Protein AF-A0A6M4X999-F1 (afdb_monomer_lite)

Organism: NCBI:txid249586

Radius of gyration: 22.52 Å; chains: 1; bounding box: 46×57×51 Å

Structure (mmCIF, N/CA/C/O backbone):
data_AF-A0A6M4X999-F1
#
_entry.id   AF-A0A6M4X999-F1
#
loop_
_atom_site.group_PDB
_atom_site.id
_atom_site.type_symbol
_atom_site.label_atom_id
_atom_site.label_alt_id
_atom_site.label_comp_id
_atom_site.label_asym_id
_atom_site.label_entity_id
_atom_site.label_seq_id
_atom_site.pdbx_PDB_ins_code
_atom_site.Cartn_x
_atom_site.Cartn_y
_atom_site.Cartn_z
_atom_site.occupancy
_atom_site.B_iso_or_equiv
_atom_site.auth_seq_id
_atom_site.auth_comp_id
_atom_site.auth_asym_id
_atom_site.auth_atom_id
_atom_site.pdbx_PDB_model_num
ATOM 1 N N . MET A 1 1 ? -25.466 -45.639 17.344 1.00 42.94 1 MET A N 1
ATOM 2 C CA . MET A 1 1 ? -24.982 -44.244 17.429 1.00 42.94 1 MET A CA 1
ATOM 3 C C . MET A 1 1 ? -23.717 -44.250 18.285 1.00 42.94 1 MET A C 1
ATOM 5 O O . MET A 1 1 ? -23.859 -44.331 19.497 1.00 42.94 1 MET A O 1
ATOM 9 N N . PRO A 1 2 ? -22.496 -44.319 17.720 1.00 39.62 2 PRO A N 1
ATOM 10 C CA . PRO A 1 2 ? -21.291 -44.327 18.543 1.00 39.62 2 PRO A CA 1
ATOM 11 C C . PRO A 1 2 ? -20.916 -42.900 18.961 1.00 39.62 2 PRO A C 1
ATOM 13 O O . PRO A 1 2 ? -21.046 -41.950 18.186 1.00 39.62 2 PRO A O 1
ATOM 16 N N . ALA A 1 3 ? -20.494 -42.769 20.216 1.00 45.56 3 ALA A N 1
ATOM 17 C CA . ALA A 1 3 ? -20.061 -41.529 20.837 1.00 45.56 3 ALA A CA 1
ATOM 18 C C . ALA A 1 3 ? -18.842 -40.938 20.111 1.00 45.56 3 ALA A C 1
ATOM 20 O O . ALA A 1 3 ? -17.892 -41.649 19.785 1.00 45.56 3 ALA A O 1
ATOM 21 N N . ARG A 1 4 ? -18.862 -39.620 19.884 1.00 42.97 4 ARG A N 1
ATOM 22 C CA . ARG A 1 4 ? -17.676 -38.848 19.498 1.00 42.97 4 ARG A CA 1
ATOM 23 C C . ARG A 1 4 ? -16.673 -38.911 20.650 1.00 42.97 4 ARG A C 1
ATOM 25 O O . ARG A 1 4 ? -16.854 -38.237 21.656 1.00 42.97 4 ARG A O 1
ATOM 32 N N . THR A 1 5 ? -15.618 -39.699 20.497 1.00 46.28 5 THR A N 1
ATOM 33 C CA . THR A 1 5 ? -14.390 -39.551 21.279 1.00 46.28 5 THR A CA 1
ATOM 34 C C . THR A 1 5 ? -13.751 -38.215 20.913 1.00 46.28 5 THR A C 1
ATOM 36 O O . THR A 1 5 ? -13.269 -38.035 19.795 1.00 46.28 5 THR A O 1
ATOM 39 N N . SER A 1 6 ? -13.781 -37.257 21.837 1.00 50.03 6 SER A N 1
ATOM 40 C CA . SER A 1 6 ? -12.935 -36.068 21.789 1.00 50.03 6 SER A CA 1
ATOM 41 C C . SER A 1 6 ? -11.482 -36.516 21.939 1.00 50.03 6 SER A C 1
ATOM 43 O O . SER A 1 6 ? -11.064 -36.884 23.037 1.00 50.03 6 SER A O 1
ATOM 45 N N . SER A 1 7 ? -10.723 -36.535 20.842 1.00 54.16 7 SER A N 1
ATOM 46 C CA . SER A 1 7 ? -9.272 -36.706 20.929 1.00 54.16 7 SER A CA 1
ATOM 47 C C . SER A 1 7 ? -8.686 -35.579 21.786 1.00 54.16 7 SER A C 1
ATOM 49 O O . SER A 1 7 ? -9.024 -34.416 21.543 1.00 54.16 7 SER A O 1
ATOM 51 N N . PRO A 1 8 ? -7.823 -35.881 22.770 1.00 53.91 8 PRO A N 1
ATOM 52 C CA . PRO A 1 8 ? -7.118 -34.851 23.515 1.00 53.91 8 PRO A CA 1
ATOM 53 C C . PRO A 1 8 ? -6.220 -34.057 22.559 1.00 53.91 8 PRO A C 1
ATOM 55 O O . PRO A 1 8 ? -5.579 -34.622 21.668 1.00 53.91 8 PRO A O 1
ATOM 58 N N . ILE A 1 9 ? -6.199 -32.735 22.733 1.00 62.56 9 ILE A N 1
ATOM 59 C CA . ILE A 1 9 ? -5.234 -31.851 22.073 1.00 62.56 9 ILE A CA 1
ATOM 60 C C . ILE A 1 9 ? -3.829 -32.377 22.422 1.00 62.56 9 ILE A C 1
ATOM 62 O O . ILE A 1 9 ? -3.576 -32.643 23.598 1.00 62.56 9 ILE A O 1
ATOM 66 N N . PRO A 1 10 ? -2.914 -32.570 21.452 1.00 52.97 10 PRO A N 1
ATOM 67 C CA . PRO A 1 10 ? -1.561 -33.020 21.754 1.00 52.97 10 PRO A CA 1
ATOM 68 C C . PRO A 1 10 ? -0.886 -32.057 22.742 1.00 52.97 10 PRO A C 1
ATOM 70 O O . PRO A 1 10 ? -0.828 -30.856 22.475 1.00 52.97 10 PRO A O 1
ATOM 73 N N . ALA A 1 11 ? -0.318 -32.588 23.831 1.00 57.81 11 ALA A N 1
ATOM 74 C CA . ALA A 1 11 ? 0.405 -31.839 24.875 1.00 57.81 11 ALA A CA 1
ATOM 75 C C . ALA A 1 11 ? 1.513 -30.902 24.333 1.00 57.81 11 ALA A C 1
ATOM 77 O O . ALA A 1 11 ? 1.955 -29.977 25.006 1.00 57.81 11 ALA A O 1
ATOM 78 N N . ALA A 1 12 ? 1.932 -31.091 23.078 1.00 53.31 12 ALA A N 1
ATOM 79 C CA . ALA A 1 12 ? 2.884 -30.239 22.371 1.00 53.31 12 ALA A CA 1
ATOM 80 C C . ALA A 1 12 ? 2.381 -28.808 22.071 1.00 53.31 12 ALA A C 1
ATOM 82 O O . ALA A 1 12 ? 3.188 -27.963 21.689 1.00 53.31 12 ALA A O 1
ATOM 83 N N . LEU A 1 13 ? 1.085 -28.511 22.231 1.00 53.47 13 LEU A N 1
ATOM 84 C CA . LEU A 1 13 ? 0.534 -27.162 22.019 1.00 53.47 13 LEU A CA 1
ATOM 85 C C . LEU A 1 13 ? 0.317 -26.361 23.315 1.00 53.47 13 LEU A C 1
ATOM 87 O O . LEU A 1 13 ? -0.008 -25.179 23.238 1.00 53.47 13 LEU A O 1
ATOM 91 N N . GLU A 1 14 ? 0.554 -26.946 24.495 1.00 55.91 14 GLU A N 1
ATOM 92 C CA . GLU A 1 14 ? 0.340 -26.277 25.794 1.00 55.91 14 GLU A CA 1
ATOM 93 C C . GLU A 1 14 ? 1.345 -25.144 26.085 1.00 55.91 14 GLU A C 1
ATOM 95 O O . GLU A 1 14 ? 1.096 -24.303 26.943 1.00 55.91 14 GLU A O 1
ATOM 100 N N . HIS A 1 15 ? 2.469 -25.080 25.359 1.00 59.22 15 HIS A N 1
ATOM 101 C CA . HIS A 1 15 ? 3.522 -24.070 25.558 1.00 59.22 15 HIS A CA 1
ATOM 102 C C . HIS A 1 15 ? 3.366 -22.793 24.714 1.00 59.22 15 HIS A C 1
ATOM 104 O O . HIS A 1 15 ? 4.140 -21.848 24.882 1.00 59.22 15 HIS A O 1
ATOM 110 N N . LEU A 1 16 ? 2.372 -22.716 23.824 1.00 63.66 16 LEU A N 1
ATOM 111 C CA . LEU A 1 16 ? 2.061 -21.483 23.096 1.00 63.66 16 LEU A CA 1
ATOM 112 C C . LEU A 1 16 ? 1.179 -20.596 23.978 1.00 63.66 16 LEU A C 1
ATOM 114 O O . LEU A 1 16 ? -0.028 -20.487 23.779 1.00 63.66 16 LEU A O 1
ATOM 118 N N . GLY A 1 17 ? 1.792 -19.989 24.996 1.00 67.06 17 GLY A N 1
ATOM 119 C CA . GLY A 1 17 ? 1.127 -19.005 25.841 1.00 67.06 17 GLY A CA 1
ATOM 120 C C . GLY A 1 17 ? 0.481 -17.920 24.978 1.00 67.06 17 GLY A C 1
ATOM 121 O O . GLY A 1 17 ? 1.144 -17.300 24.146 1.00 67.06 17 GLY A O 1
ATOM 122 N N . SER A 1 18 ? -0.823 -17.705 25.157 1.00 77.50 18 SER A N 1
ATOM 123 C CA . SER A 1 18 ? -1.541 -16.626 24.482 1.00 77.50 18 SER A CA 1
ATOM 124 C C . SER A 1 18 ? -0.949 -15.291 24.927 1.00 77.50 18 SER A C 1
ATOM 126 O O . SER A 1 18 ? -1.103 -14.897 26.082 1.00 77.50 18 SER A O 1
ATOM 128 N N . GLN A 1 19 ? -0.264 -14.592 24.024 1.00 77.69 19 GLN A N 1
ATOM 129 C CA . GLN A 1 19 ? 0.216 -13.241 24.291 1.00 77.69 19 GLN A CA 1
ATOM 130 C C . GLN A 1 19 ? -0.885 -12.240 23.956 1.00 77.69 19 GLN A C 1
ATOM 132 O O . GLN A 1 19 ? -1.321 -12.132 22.810 1.00 77.69 19 GLN A O 1
ATOM 137 N N . THR A 1 20 ? -1.329 -11.492 24.961 1.00 83.88 20 THR A N 1
ATOM 138 C CA . THR A 1 20 ? -2.239 -10.365 24.759 1.00 83.88 20 THR A CA 1
ATOM 139 C C . THR A 1 20 ? -1.418 -9.127 24.424 1.00 83.88 20 THR A C 1
ATOM 141 O O . THR A 1 20 ? -0.673 -8.628 25.264 1.00 83.88 20 THR A O 1
ATOM 144 N N . VAL A 1 21 ? -1.566 -8.614 23.203 1.00 80.69 21 VAL A N 1
ATOM 145 C CA . VAL A 1 21 ? -0.971 -7.336 22.791 1.00 80.69 21 VAL A CA 1
ATOM 146 C C . VAL A 1 21 ? -2.026 -6.241 22.920 1.00 80.69 21 VAL A C 1
ATOM 148 O O . VAL A 1 21 ? -3.049 -6.274 22.239 1.00 80.69 21 VAL A O 1
ATOM 151 N N . GLY A 1 22 ? -1.782 -5.269 23.799 1.00 84.38 22 GLY A N 1
ATOM 152 C CA . GLY A 1 22 ? -2.588 -4.052 23.888 1.00 84.38 22 GLY A CA 1
ATOM 153 C C . GLY A 1 22 ? -2.134 -3.025 22.850 1.00 84.38 22 GLY A C 1
ATOM 154 O O . GLY A 1 22 ? -0.946 -2.724 22.766 1.00 84.38 22 GLY A O 1
ATOM 155 N N . VAL A 1 23 ? -3.070 -2.477 22.073 1.00 83.31 23 VAL A N 1
ATOM 156 C CA . VAL A 1 23 ? -2.802 -1.426 21.079 1.00 83.31 23 VAL A CA 1
ATOM 157 C C . VAL A 1 23 ? -3.617 -0.190 21.442 1.00 83.31 23 VAL A C 1
ATOM 159 O O . VAL A 1 23 ? -4.842 -0.258 21.519 1.00 83.31 23 VAL A O 1
ATOM 162 N N . TYR A 1 24 ? -2.937 0.937 21.654 1.00 88.12 24 TYR A N 1
ATOM 163 C CA . TYR A 1 24 ? -3.565 2.236 21.896 1.00 88.12 24 TYR A CA 1
ATOM 164 C C . TYR A 1 24 ? -3.584 3.048 20.606 1.00 88.12 24 TYR A C 1
ATOM 166 O O . TYR A 1 24 ? -2.614 3.050 19.849 1.00 88.12 24 TYR A O 1
ATOM 174 N N . LEU A 1 25 ? -4.701 3.719 20.345 1.00 85.25 25 LEU A N 1
ATOM 175 C CA . LEU A 1 25 ? -4.967 4.397 19.082 1.00 85.25 25 LEU A CA 1
ATOM 176 C C . LEU A 1 25 ? -5.439 5.815 19.372 1.00 85.25 25 LEU A C 1
ATOM 178 O O . LEU A 1 25 ? -6.154 6.047 20.345 1.00 85.25 25 LEU A O 1
ATOM 182 N N . ILE A 1 26 ? -5.041 6.749 18.514 1.00 91.81 26 ILE A N 1
ATOM 183 C CA . ILE A 1 26 ? -5.411 8.158 18.613 1.00 91.81 26 ILE A CA 1
ATOM 184 C C . ILE A 1 26 ? -6.164 8.516 17.337 1.00 91.81 26 ILE A C 1
ATOM 186 O O . ILE A 1 26 ? -5.715 8.197 16.237 1.00 91.81 26 ILE A O 1
ATOM 190 N N . THR A 1 27 ? -7.317 9.157 17.488 1.00 91.69 27 THR A N 1
ATOM 191 C CA . THR A 1 27 ? -8.158 9.606 16.378 1.00 91.69 27 THR A CA 1
ATOM 192 C C . THR A 1 27 ? -8.670 11.010 16.662 1.00 91.69 27 THR A C 1
ATOM 194 O O . THR A 1 27 ? -8.849 11.384 17.819 1.00 91.69 27 THR A O 1
ATOM 197 N N . SER A 1 28 ? -8.895 11.790 15.608 1.00 94.25 28 SER A N 1
ATOM 198 C CA . SER A 1 28 ? -9.552 13.097 15.692 1.00 94.25 28 SER A CA 1
ATOM 199 C C . SER A 1 28 ? -11.081 13.000 15.693 1.00 94.25 28 SER A C 1
ATOM 201 O O . SER A 1 28 ? -11.746 14.028 15.754 1.00 94.25 28 SER A O 1
ATOM 203 N N . LEU A 1 29 ? -11.639 11.792 15.567 1.00 94.56 29 LEU A N 1
ATOM 204 C CA . LEU A 1 29 ? -13.080 11.555 15.621 1.00 94.56 29 LEU A CA 1
ATOM 205 C C . LEU A 1 29 ? -13.623 11.798 17.033 1.00 94.56 29 LEU A C 1
ATOM 207 O O . LEU A 1 29 ? -12.991 11.429 18.025 1.00 94.56 29 LEU A O 1
ATOM 211 N N . GLY A 1 30 ? -14.810 12.396 17.112 1.00 92.75 30 GLY A N 1
ATOM 212 C CA . GLY A 1 30 ? -15.561 12.535 18.348 1.00 92.75 30 GLY A CA 1
ATOM 213 C C . GLY A 1 30 ? -16.117 11.196 18.834 1.00 92.75 30 GLY A C 1
ATOM 214 O O . GLY A 1 30 ? -16.239 10.228 18.084 1.00 92.75 30 GLY A O 1
ATOM 215 N N . VAL A 1 31 ? -16.504 11.148 20.111 1.00 88.38 31 VAL A N 1
ATOM 216 C CA . VAL A 1 31 ? -16.984 9.925 20.791 1.00 88.38 31 VAL A CA 1
ATOM 217 C C . VAL A 1 31 ? -18.208 9.290 20.112 1.00 88.38 31 VAL A C 1
ATOM 219 O O . VAL A 1 31 ? -18.422 8.089 20.251 1.00 88.38 31 VAL A O 1
ATOM 222 N N . PHE A 1 32 ? -18.996 10.069 19.369 1.00 94.31 32 PHE A N 1
ATOM 223 C CA . PHE A 1 32 ? -20.213 9.601 18.699 1.00 94.31 32 PHE A CA 1
ATOM 224 C C . PHE A 1 32 ? -20.061 9.421 17.182 1.00 94.31 32 PHE A C 1
ATOM 226 O O . PHE A 1 32 ? -21.013 8.993 16.537 1.00 94.31 32 PHE A O 1
ATOM 233 N N . ASP A 1 33 ? -18.886 9.715 16.615 1.00 95.88 33 ASP A N 1
ATOM 234 C CA . ASP A 1 33 ? -18.670 9.667 15.161 1.00 95.88 33 ASP A CA 1
ATOM 235 C C . ASP A 1 33 ? -18.355 8.254 14.651 1.00 95.88 33 ASP A C 1
ATOM 237 O O . ASP A 1 33 ? -18.490 7.978 13.460 1.00 95.88 33 ASP A O 1
ATOM 241 N N . ALA A 1 34 ? -17.903 7.358 15.533 1.00 94.00 34 ALA A N 1
ATOM 242 C CA . ALA A 1 34 ? -17.612 5.970 15.197 1.00 94.00 34 ALA A CA 1
ATOM 243 C C . ALA A 1 34 ? -17.709 5.066 16.426 1.00 94.00 34 ALA A C 1
ATOM 245 O O . ALA A 1 34 ? -17.278 5.409 17.528 1.00 94.00 34 ALA A O 1
ATOM 246 N N . THR A 1 35 ? -18.210 3.858 16.219 1.00 93.62 35 THR A N 1
ATOM 247 C CA . THR A 1 35 ? -18.194 2.800 17.227 1.00 93.62 35 THR A CA 1
ATOM 248 C C . THR A 1 35 ? -16.800 2.177 17.358 1.00 93.62 35 THR A C 1
ATOM 250 O O . THR A 1 35 ? -15.989 2.177 16.427 1.00 93.62 35 THR A O 1
ATOM 253 N N . CYS A 1 36 ? -16.525 1.531 18.497 1.00 89.38 36 CYS A N 1
ATOM 254 C CA . CYS A 1 36 ? -15.285 0.768 18.688 1.00 89.38 36 CYS A CA 1
ATOM 255 C C . CYS A 1 36 ? -15.080 -0.313 17.609 1.00 89.38 36 CYS A C 1
ATOM 257 O O . CYS A 1 36 ? -13.947 -0.599 17.222 1.00 89.38 36 CYS A O 1
ATOM 259 N N . ALA A 1 37 ? -16.166 -0.918 17.116 1.00 92.19 37 ALA A N 1
ATOM 260 C CA . ALA A 1 37 ? -16.113 -1.950 16.084 1.00 92.19 37 ALA A CA 1
ATOM 261 C C . ALA A 1 37 ? -15.714 -1.385 14.710 1.00 92.19 37 ALA A C 1
ATOM 263 O O . ALA A 1 37 ? -14.927 -2.014 13.994 1.00 92.19 37 ALA A O 1
ATOM 264 N N . GLU A 1 38 ? -16.209 -0.197 14.358 1.00 94.50 38 GLU A N 1
ATOM 265 C CA . GLU A 1 38 ? -15.832 0.511 13.130 1.00 94.50 38 GLU A CA 1
ATOM 266 C C . GLU A 1 38 ? -14.368 0.933 13.172 1.00 94.50 38 GLU A C 1
ATOM 268 O O . GLU A 1 38 ? -13.613 0.585 12.262 1.00 94.50 38 GLU A O 1
ATOM 273 N N . LEU A 1 39 ? -13.929 1.553 14.275 1.00 92.12 39 LEU A N 1
ATOM 274 C CA . LEU A 1 39 ? -12.524 1.908 14.483 1.00 92.12 39 LEU A CA 1
ATOM 275 C C . LEU A 1 39 ? -11.621 0.678 14.331 1.00 92.12 39 LEU A C 1
ATOM 277 O O . LEU A 1 39 ? -10.686 0.681 13.529 1.00 92.12 39 LEU A O 1
ATOM 281 N N . ALA A 1 40 ? -11.934 -0.413 15.035 1.00 89.94 40 ALA A N 1
ATOM 282 C CA . ALA A 1 40 ? -11.160 -1.649 14.949 1.00 89.94 40 ALA A CA 1
ATOM 283 C C . ALA A 1 40 ? -11.119 -2.218 13.520 1.00 89.94 40 ALA A C 1
ATOM 285 O O . ALA A 1 40 ? -10.106 -2.783 13.104 1.00 89.94 40 ALA A O 1
ATOM 286 N N . THR A 1 41 ? -12.200 -2.064 12.753 1.00 93.31 41 THR A N 1
ATOM 287 C CA . THR A 1 41 ? -12.264 -2.493 11.352 1.00 93.31 41 THR A CA 1
ATOM 288 C C . THR A 1 41 ? -11.383 -1.631 10.458 1.00 93.31 41 THR A C 1
ATOM 290 O O . THR A 1 41 ? -10.604 -2.183 9.683 1.00 93.31 41 THR A O 1
ATOM 293 N N . TRP A 1 42 ? -11.422 -0.306 10.597 1.00 92.75 42 TRP A N 1
ATOM 294 C CA . TRP A 1 42 ? -10.558 0.595 9.830 1.00 92.75 42 TRP A CA 1
ATOM 295 C C . TRP A 1 42 ? -9.080 0.382 10.137 1.00 92.75 42 TRP A C 1
ATOM 297 O O . TRP A 1 42 ? -8.264 0.339 9.222 1.00 92.75 42 TRP A O 1
ATOM 307 N N . ILE A 1 43 ? -8.732 0.164 11.404 1.00 89.56 43 ILE A N 1
ATOM 308 C CA . ILE A 1 43 ? -7.348 -0.084 11.826 1.00 89.56 43 ILE A CA 1
ATOM 309 C C . ILE A 1 43 ? -6.836 -1.417 11.285 1.00 89.56 43 ILE A C 1
ATOM 311 O O . ILE A 1 43 ? -5.731 -1.485 10.748 1.00 89.56 43 ILE A O 1
ATOM 315 N N . ARG A 1 44 ? -7.648 -2.480 11.347 1.00 89.06 44 ARG A N 1
ATOM 316 C CA . ARG A 1 44 ? -7.313 -3.744 10.673 1.00 89.06 44 ARG A CA 1
ATOM 317 C C . ARG A 1 44 ? -7.208 -3.566 9.158 1.00 89.06 44 ARG A C 1
ATOM 319 O O . ARG A 1 44 ? -6.327 -4.156 8.545 1.00 89.06 44 ARG A O 1
ATOM 326 N N . GLY A 1 45 ? -8.055 -2.731 8.561 1.00 90.62 45 GLY A N 1
ATOM 327 C CA . GLY A 1 45 ? -7.964 -2.365 7.148 1.00 90.62 45 GLY A CA 1
ATOM 328 C C . GLY A 1 45 ? -6.667 -1.626 6.808 1.00 90.62 45 GLY A C 1
ATOM 329 O O . GLY A 1 45 ? -6.075 -1.883 5.761 1.00 90.62 45 GLY A O 1
ATOM 330 N N . HIS A 1 46 ? -6.175 -0.775 7.710 1.00 89.06 46 HIS A N 1
ATOM 331 C CA . HIS A 1 46 ? -4.934 -0.023 7.529 1.00 89.06 46 HIS A CA 1
ATOM 332 C C . HIS A 1 46 ? -3.707 -0.938 7.414 1.00 89.06 46 HIS A C 1
ATOM 334 O O . HIS A 1 46 ? -2.835 -0.683 6.584 1.00 89.06 46 HIS A O 1
ATOM 340 N N . TRP A 1 47 ? -3.680 -2.066 8.138 1.00 87.12 47 TRP A N 1
ATOM 341 C CA . TRP A 1 47 ? -2.659 -3.113 7.958 1.00 87.12 47 TRP A CA 1
ATOM 342 C C . TRP A 1 47 ? -2.592 -3.666 6.529 1.00 87.12 47 TRP A C 1
ATOM 344 O O . TRP A 1 47 ? -1.563 -4.200 6.109 1.00 87.12 47 TRP A O 1
ATOM 354 N N . GLY A 1 48 ? -3.659 -3.496 5.746 1.00 88.50 48 GLY A N 1
ATOM 355 C CA . GLY A 1 48 ? -3.660 -3.781 4.320 1.00 88.50 48 GLY A CA 1
ATOM 356 C C . GLY A 1 48 ? -2.597 -2.997 3.545 1.00 88.50 48 GLY A C 1
ATOM 357 O O . GLY A 1 48 ? -2.116 -3.504 2.540 1.00 88.50 48 GLY A O 1
ATOM 358 N N . ILE A 1 49 ? -2.163 -1.816 3.993 1.00 88.00 49 ILE A N 1
ATOM 359 C CA . ILE A 1 49 ? -1.083 -1.066 3.328 1.00 88.00 49 ILE A CA 1
ATOM 360 C C . ILE A 1 49 ? 0.235 -1.838 3.424 1.00 88.00 49 ILE A C 1
ATOM 362 O O . ILE A 1 49 ? 0.893 -2.063 2.410 1.00 88.00 49 ILE A O 1
ATOM 366 N N . GLU A 1 50 ? 0.582 -2.327 4.609 1.00 89.69 50 GLU A N 1
ATOM 367 C CA . GLU A 1 50 ? 1.804 -3.105 4.809 1.00 89.69 50 GLU A CA 1
ATOM 368 C C . GLU A 1 50 ? 1.761 -4.421 4.024 1.00 89.69 50 GLU A C 1
ATOM 370 O O . GLU A 1 50 ? 2.621 -4.714 3.190 1.00 89.69 50 GLU A O 1
ATOM 375 N N . ASN A 1 51 ? 0.688 -5.189 4.217 1.00 88.62 51 ASN A N 1
ATOM 376 C CA . ASN A 1 51 ? 0.592 -6.524 3.643 1.00 88.62 51 ASN A CA 1
ATOM 377 C C . ASN A 1 51 ? 0.366 -6.508 2.125 1.00 88.62 51 ASN A C 1
ATOM 379 O O . ASN A 1 51 ? 0.885 -7.351 1.397 1.00 88.62 51 ASN A O 1
ATOM 383 N N . LEU A 1 52 ? -0.435 -5.567 1.625 1.00 89.06 52 LEU A N 1
ATOM 384 C CA . LEU A 1 52 ? -0.800 -5.537 0.217 1.00 89.06 52 LEU A CA 1
ATOM 385 C C . LEU A 1 52 ? 0.157 -4.646 -0.584 1.00 89.06 52 LEU A C 1
ATOM 387 O O . LEU A 1 52 ? 0.480 -5.008 -1.712 1.00 89.06 52 LEU A O 1
ATOM 391 N N . LEU A 1 53 ? 0.596 -3.490 -0.086 1.00 93.25 53 LEU A N 1
ATOM 392 C CA . LEU A 1 53 ? 1.462 -2.589 -0.859 1.00 93.25 53 LEU A CA 1
ATOM 393 C C . LEU A 1 53 ? 2.948 -2.842 -0.581 1.00 93.25 53 LEU A C 1
ATOM 395 O O . LEU A 1 53 ? 3.677 -3.169 -1.520 1.00 93.25 53 LEU A O 1
AT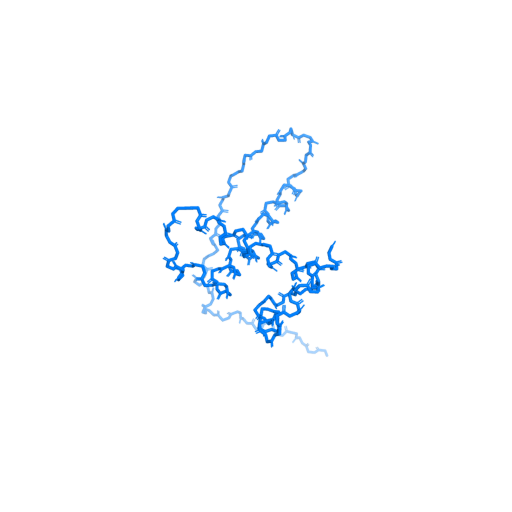OM 399 N N . HIS A 1 54 ? 3.394 -2.703 0.670 1.00 91.94 54 HIS A N 1
ATOM 400 C CA . HIS A 1 54 ? 4.823 -2.770 1.010 1.00 91.94 54 HIS A CA 1
ATOM 401 C C . HIS A 1 54 ? 5.420 -4.141 0.707 1.00 91.94 54 HIS A C 1
ATOM 403 O O . HIS A 1 54 ? 6.369 -4.234 -0.071 1.00 91.94 54 HIS A O 1
ATOM 409 N N . HIS A 1 55 ? 4.767 -5.220 1.144 1.00 94.25 55 HIS A N 1
ATOM 410 C CA . HIS A 1 55 ? 5.239 -6.571 0.844 1.00 94.25 55 HIS A CA 1
ATOM 411 C C . HIS A 1 55 ? 5.424 -6.825 -0.664 1.00 94.25 55 HIS A C 1
ATOM 413 O O . HIS A 1 55 ? 6.408 -7.431 -1.094 1.00 94.25 55 HIS A O 1
ATOM 419 N N . VAL A 1 56 ? 4.490 -6.356 -1.500 1.00 95.88 56 VAL A N 1
ATOM 420 C CA . VAL A 1 56 ? 4.581 -6.516 -2.959 1.00 95.88 56 VAL A CA 1
ATOM 421 C C . VAL A 1 56 ? 5.730 -5.685 -3.527 1.00 95.88 56 VAL A C 1
ATOM 423 O O . VAL A 1 56 ? 6.472 -6.184 -4.377 1.00 95.88 56 VAL A O 1
ATOM 426 N N . ARG A 1 57 ? 5.917 -4.448 -3.063 1.00 95.12 57 ARG A N 1
ATOM 427 C CA . ARG A 1 57 ? 7.045 -3.600 -3.476 1.00 95.12 57 ARG A CA 1
ATOM 428 C C . ARG A 1 57 ? 8.387 -4.256 -3.157 1.00 95.12 57 ARG A C 1
ATOM 430 O O . ARG A 1 57 ? 9.234 -4.377 -4.046 1.00 95.12 57 ARG A O 1
ATOM 437 N N . ASP A 1 58 ? 8.538 -4.779 -1.953 1.00 94.81 58 ASP A N 1
ATOM 438 C CA . ASP A 1 58 ? 9.814 -5.329 -1.503 1.00 94.81 58 ASP A CA 1
ATOM 439 C C . ASP A 1 58 ? 10.089 -6.681 -2.156 1.00 94.81 58 ASP A C 1
ATOM 441 O O . ASP A 1 58 ? 11.168 -6.918 -2.696 1.00 94.81 58 ASP A O 1
ATOM 445 N N . ARG A 1 59 ? 9.090 -7.569 -2.210 1.00 95.00 59 ARG A N 1
ATOM 446 C CA . ARG A 1 59 ? 9.284 -8.941 -2.703 1.00 95.00 59 ARG A CA 1
ATOM 447 C C . ARG A 1 59 ? 9.156 -9.069 -4.213 1.00 95.00 59 ARG A C 1
ATOM 449 O O . ARG A 1 59 ? 9.939 -9.788 -4.830 1.00 95.00 59 ARG A O 1
ATOM 456 N N . THR A 1 60 ? 8.177 -8.398 -4.819 1.00 95.56 60 THR A N 1
ATOM 457 C CA . THR A 1 60 ? 7.918 -8.503 -6.267 1.00 95.56 60 THR A CA 1
ATOM 458 C C . THR A 1 60 ? 8.756 -7.504 -7.052 1.00 95.56 60 THR A C 1
ATOM 460 O O . THR A 1 60 ? 9.371 -7.877 -8.049 1.00 95.56 60 THR A O 1
ATOM 463 N N . PHE A 1 61 ? 8.820 -6.249 -6.597 1.00 94.50 61 PHE A N 1
ATOM 464 C CA . PHE A 1 61 ? 9.584 -5.195 -7.273 1.00 94.50 61 PHE A CA 1
ATOM 465 C C . PHE A 1 61 ? 11.011 -5.027 -6.743 1.00 94.50 61 PHE A C 1
ATOM 467 O O . PHE A 1 61 ? 11.756 -4.203 -7.285 1.00 94.50 61 PHE A O 1
ATOM 474 N N . ARG A 1 62 ? 11.409 -5.835 -5.747 1.00 94.81 62 ARG A N 1
ATOM 475 C CA . ARG A 1 62 ? 12.775 -5.899 -5.205 1.00 94.81 62 ARG A CA 1
ATOM 476 C C . ARG A 1 62 ? 13.270 -4.532 -4.752 1.00 94.81 62 ARG A C 1
ATOM 478 O O . ARG A 1 62 ? 14.415 -4.160 -5.017 1.00 94.81 62 ARG A O 1
ATOM 485 N N . GLU A 1 63 ? 12.379 -3.757 -4.142 1.00 94.12 63 GLU A N 1
ATOM 486 C CA . GLU A 1 63 ? 12.654 -2.376 -3.769 1.00 94.12 63 GLU A CA 1
ATOM 487 C C . GLU A 1 63 ? 13.867 -2.250 -2.846 1.00 94.12 63 GLU A C 1
ATOM 489 O O . GLU A 1 63 ? 14.759 -1.459 -3.157 1.00 94.12 63 GLU A O 1
ATOM 494 N N . ASP A 1 64 ? 13.976 -3.102 -1.826 1.00 93.00 64 ASP A N 1
ATOM 495 C CA . ASP A 1 64 ? 15.131 -3.141 -0.918 1.00 93.00 64 ASP A CA 1
ATOM 496 C C . ASP A 1 64 ? 16.458 -3.414 -1.633 1.00 93.00 64 ASP A C 1
ATOM 498 O O . ASP A 1 64 ? 17.521 -2.942 -1.229 1.00 93.00 64 ASP A O 1
ATOM 502 N N . ASN A 1 65 ? 16.416 -4.156 -2.743 1.00 95.75 65 ASN A N 1
ATOM 503 C CA . ASN A 1 65 ? 17.598 -4.451 -3.548 1.00 95.75 65 ASN A CA 1
ATOM 504 C C . ASN A 1 65 ? 17.932 -3.338 -4.558 1.00 95.75 65 ASN A C 1
ATOM 5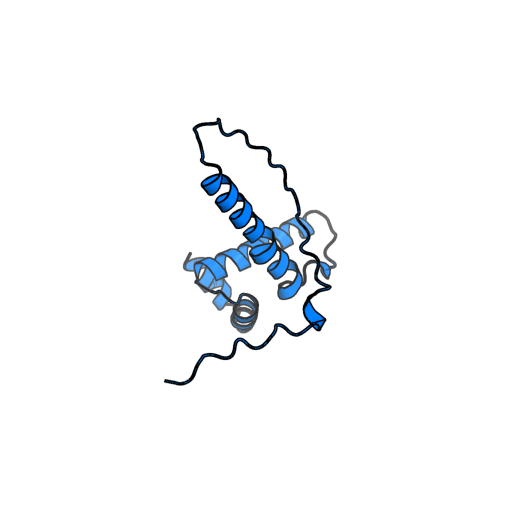06 O O . ASN A 1 65 ? 18.913 -3.458 -5.299 1.00 95.75 65 ASN A O 1
ATOM 510 N N . SER A 1 66 ? 17.133 -2.271 -4.631 1.00 93.44 66 SER A N 1
ATOM 511 C CA . SER A 1 66 ? 17.337 -1.165 -5.563 1.00 93.44 66 SER A CA 1
ATOM 512 C C . SER A 1 66 ? 18.592 -0.358 -5.215 1.00 93.44 66 SER A C 1
ATOM 514 O O . SER A 1 66 ? 18.753 0.172 -4.112 1.00 93.44 66 SER A O 1
ATOM 516 N N . LYS A 1 67 ? 19.479 -0.196 -6.204 1.00 95.69 67 LYS A N 1
ATOM 517 C CA . LYS A 1 67 ? 20.706 0.617 -6.097 1.00 95.69 67 LYS A CA 1
ATOM 518 C C . LYS A 1 67 ? 20.512 2.075 -6.524 1.00 95.69 67 LYS A C 1
ATOM 520 O O . LYS A 1 67 ? 21.462 2.848 -6.523 1.00 95.69 67 LYS A O 1
ATOM 525 N N . VAL A 1 68 ? 19.295 2.459 -6.901 1.00 94.19 68 VAL A N 1
ATOM 526 C CA . VAL A 1 68 ? 18.967 3.838 -7.275 1.00 94.19 68 VAL A CA 1
ATOM 527 C C . VAL A 1 68 ? 19.061 4.725 -6.031 1.00 94.19 68 VAL A C 1
ATOM 529 O O . VAL A 1 68 ? 18.270 4.557 -5.107 1.00 94.19 68 VAL A O 1
ATOM 532 N N . ARG A 1 69 ? 20.035 5.646 -5.997 1.00 93.81 69 ARG A N 1
ATOM 533 C CA . ARG A 1 69 ? 20.300 6.539 -4.847 1.00 93.81 69 ARG A CA 1
ATOM 534 C C . ARG A 1 69 ? 20.427 8.022 -5.209 1.00 93.81 69 ARG A C 1
ATOM 536 O O . ARG A 1 69 ? 20.581 8.850 -4.321 1.00 93.81 69 ARG A O 1
ATOM 543 N N . THR A 1 70 ? 20.350 8.369 -6.490 1.00 95.44 70 THR A N 1
ATOM 544 C CA . THR A 1 70 ? 20.653 9.725 -6.965 1.00 95.44 70 T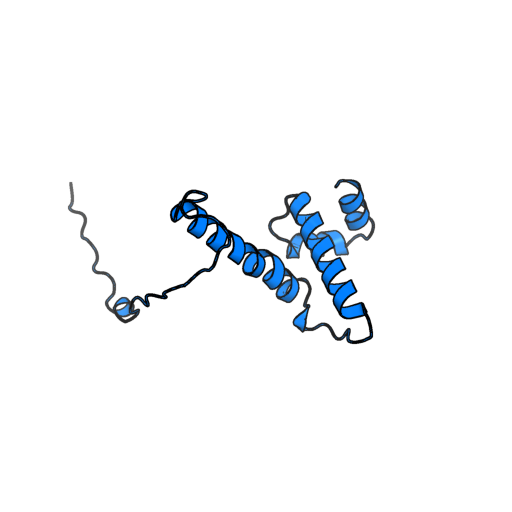HR A CA 1
ATOM 545 C C . THR A 1 70 ? 19.410 10.608 -7.027 1.00 95.44 70 THR A C 1
ATOM 547 O O . THR A 1 70 ? 18.409 10.234 -7.643 1.00 95.44 70 THR A O 1
ATOM 550 N N . GLY A 1 71 ? 19.498 11.811 -6.452 1.00 94.75 71 GLY A N 1
ATOM 551 C CA . GLY A 1 71 ? 18.494 12.867 -6.600 1.00 94.75 71 GLY A CA 1
ATOM 552 C C . GLY A 1 71 ? 17.074 12.415 -6.245 1.00 94.75 71 GLY A C 1
ATOM 553 O O . GLY A 1 71 ? 16.833 11.814 -5.202 1.00 94.75 71 GLY A O 1
ATOM 554 N N . THR A 1 72 ? 16.118 12.696 -7.131 1.00 95.75 72 THR A N 1
ATOM 555 C CA . THR A 1 72 ? 14.694 12.365 -6.946 1.00 95.75 72 THR A CA 1
ATOM 556 C C . THR A 1 72 ? 14.324 10.950 -7.398 1.00 95.75 72 THR A C 1
ATOM 558 O O . THR A 1 72 ? 13.176 10.533 -7.222 1.00 95.75 72 THR A O 1
ATOM 561 N N . LEU A 1 73 ? 15.276 10.187 -7.946 1.00 95.62 73 LEU A N 1
ATOM 562 C CA . LEU A 1 73 ? 15.006 8.879 -8.540 1.00 95.62 73 LEU A CA 1
ATOM 563 C C . LEU A 1 73 ? 14.424 7.849 -7.556 1.00 95.62 73 LEU A C 1
ATOM 565 O O . LEU A 1 73 ? 13.515 7.133 -7.970 1.00 95.62 73 LEU A O 1
ATOM 569 N N . PRO A 1 74 ? 14.835 7.763 -6.271 1.00 94.81 74 PRO A N 1
ATOM 570 C CA . PRO A 1 74 ? 14.196 6.843 -5.326 1.00 94.81 74 PRO A CA 1
ATOM 571 C C . PRO A 1 74 ? 12.686 7.089 -5.190 1.00 94.81 74 PRO A C 1
ATOM 573 O O . PRO A 1 74 ? 11.891 6.152 -5.235 1.00 94.81 74 PRO A O 1
ATOM 576 N N . ARG A 1 75 ?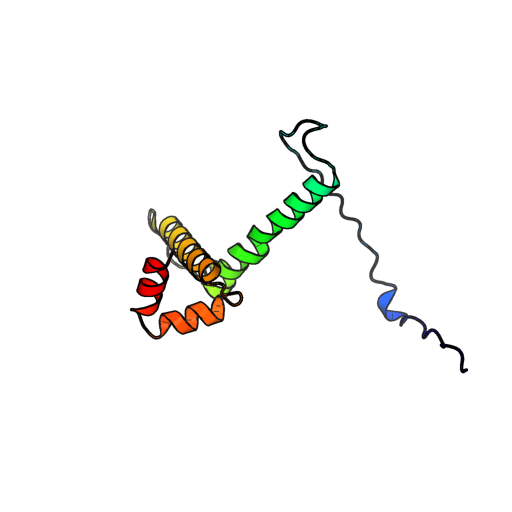 12.276 8.363 -5.117 1.00 95.50 75 ARG A N 1
ATOM 577 C CA . ARG A 1 75 ? 10.862 8.756 -5.027 1.00 95.50 75 ARG A CA 1
ATOM 578 C C . ARG A 1 75 ? 10.112 8.476 -6.328 1.00 95.50 75 ARG A C 1
ATOM 580 O O . ARG A 1 75 ? 8.983 7.986 -6.289 1.00 95.50 75 ARG A O 1
ATOM 587 N N . ALA A 1 76 ? 10.735 8.761 -7.470 1.00 96.38 76 ALA A N 1
ATOM 588 C CA . ALA A 1 76 ? 10.156 8.454 -8.775 1.00 96.38 76 ALA A CA 1
ATOM 589 C C . ALA A 1 76 ? 9.922 6.941 -8.931 1.00 96.38 76 ALA A C 1
ATOM 591 O O . ALA A 1 76 ? 8.827 6.521 -9.292 1.00 96.38 76 ALA A O 1
ATOM 592 N N . MET A 1 77 ? 10.903 6.113 -8.561 1.00 96.25 77 MET A N 1
ATOM 593 C CA . MET A 1 77 ? 10.781 4.654 -8.615 1.00 96.25 77 MET A CA 1
ATOM 594 C C . MET A 1 77 ? 9.709 4.113 -7.667 1.00 96.25 77 MET A C 1
ATOM 596 O O . MET A 1 77 ? 8.948 3.233 -8.065 1.00 96.25 77 MET A O 1
ATOM 600 N N . ALA A 1 78 ? 9.601 4.649 -6.448 1.00 94.81 78 ALA A N 1
ATOM 601 C CA . ALA A 1 78 ? 8.507 4.306 -5.540 1.00 94.81 78 ALA A CA 1
ATOM 602 C C . ALA A 1 78 ? 7.137 4.631 -6.163 1.00 94.81 78 ALA A C 1
ATOM 604 O O . ALA A 1 78 ? 6.227 3.805 -6.137 1.00 94.81 78 ALA A O 1
ATOM 605 N N . SER A 1 79 ? 7.015 5.797 -6.803 1.00 95.94 79 SER A N 1
ATOM 606 C CA . SER A 1 79 ? 5.775 6.232 -7.460 1.00 95.94 79 SER A CA 1
ATOM 607 C C . SER A 1 79 ? 5.403 5.333 -8.644 1.00 95.94 79 SER A C 1
ATOM 609 O O . SER A 1 79 ? 4.251 4.929 -8.767 1.00 95.94 79 SER A O 1
ATOM 611 N N . LEU A 1 80 ? 6.376 4.951 -9.478 1.00 95.00 80 LEU A N 1
ATOM 612 C CA . LEU A 1 80 ? 6.156 4.044 -10.611 1.00 95.00 80 LEU A CA 1
ATOM 613 C C . LEU A 1 80 ? 5.735 2.638 -10.162 1.00 95.00 80 LEU A C 1
ATOM 615 O O . LEU A 1 80 ? 4.851 2.038 -10.770 1.00 95.00 80 LEU A O 1
ATOM 619 N N . ARG A 1 81 ? 6.331 2.111 -9.084 1.00 95.31 81 ARG A N 1
ATOM 620 C CA . ARG A 1 81 ? 5.919 0.822 -8.503 1.00 95.31 81 ARG A CA 1
ATOM 621 C C . ARG A 1 81 ? 4.498 0.895 -7.957 1.00 95.31 81 ARG A C 1
ATOM 623 O O . ARG A 1 81 ? 3.705 0.003 -8.242 1.00 95.31 81 ARG A O 1
ATOM 630 N N . ASN A 1 82 ? 4.165 1.965 -7.233 1.00 95.56 82 ASN A N 1
ATOM 631 C CA . ASN A 1 82 ? 2.806 2.189 -6.741 1.00 95.56 82 ASN A CA 1
ATOM 632 C C . ASN A 1 82 ? 1.805 2.248 -7.899 1.00 95.56 82 ASN A C 1
ATOM 634 O O . ASN A 1 82 ? 0.785 1.570 -7.844 1.00 95.56 82 ASN A O 1
ATOM 638 N N . LEU A 1 83 ? 2.125 2.984 -8.968 1.00 94.75 83 LEU A N 1
ATOM 639 C CA . LEU A 1 83 ? 1.290 3.062 -10.165 1.00 94.75 83 LEU A CA 1
ATOM 640 C C . LEU A 1 83 ? 1.054 1.677 -10.779 1.00 94.75 83 LEU A C 1
ATOM 642 O O . LEU A 1 83 ? -0.089 1.301 -11.016 1.00 94.75 83 LEU A O 1
ATOM 646 N N . ALA A 1 84 ? 2.115 0.894 -10.988 1.00 94.38 84 ALA A N 1
ATOM 647 C CA . ALA A 1 84 ? 1.993 -0.448 -11.550 1.00 94.38 84 ALA A CA 1
ATOM 648 C C . ALA A 1 84 ? 1.118 -1.365 -10.678 1.00 94.38 84 ALA A C 1
ATOM 650 O O . ALA A 1 84 ? 0.264 -2.081 -11.196 1.00 94.38 84 ALA A O 1
ATOM 651 N N . ILE A 1 85 ? 1.301 -1.328 -9.352 1.00 95.06 85 ILE A N 1
ATOM 652 C CA . ILE A 1 85 ? 0.482 -2.108 -8.413 1.00 95.06 85 ILE A CA 1
ATOM 653 C C . ILE A 1 85 ? -0.987 -1.683 -8.498 1.00 95.06 85 ILE A C 1
ATOM 655 O O . ILE A 1 85 ? -1.857 -2.551 -8.571 1.00 95.06 85 ILE A O 1
ATOM 659 N N . SER A 1 86 ? -1.265 -0.377 -8.507 1.00 93.56 86 SER A N 1
ATOM 660 C CA . SER A 1 86 ? -2.627 0.155 -8.593 1.00 93.56 86 SER A CA 1
ATOM 661 C C . SER A 1 86 ? -3.328 -0.274 -9.879 1.00 93.56 86 SER A C 1
ATOM 663 O O . SER A 1 86 ? -4.423 -0.822 -9.796 1.00 93.56 86 SER A O 1
ATOM 665 N N . VAL A 1 87 ? -2.672 -0.134 -11.036 1.00 94.12 87 VAL A N 1
ATOM 666 C CA . VAL A 1 87 ? -3.233 -0.540 -12.337 1.00 94.12 87 VAL A CA 1
ATOM 667 C C . VAL A 1 87 ? -3.591 -2.024 -12.338 1.00 94.12 87 VAL A C 1
ATOM 669 O O . VAL A 1 87 ? -4.713 -2.392 -12.672 1.00 94.12 87 VAL A O 1
ATOM 672 N N . PHE A 1 88 ? -2.685 -2.895 -11.880 1.00 93.88 88 PHE A N 1
ATOM 673 C CA . PHE A 1 88 ? -2.982 -4.328 -11.825 1.00 93.88 88 PHE A CA 1
ATOM 674 C C . PHE A 1 88 ? -4.152 -4.656 -10.895 1.00 93.88 88 PHE A C 1
ATOM 676 O O . PHE A 1 88 ? -4.933 -5.557 -11.191 1.00 93.88 88 PHE A O 1
ATOM 683 N N . ARG A 1 89 ? -4.309 -3.933 -9.784 1.00 92.88 89 ARG A N 1
ATOM 684 C CA . ARG A 1 89 ? -5.453 -4.134 -8.886 1.00 92.88 89 ARG A CA 1
ATOM 685 C C . ARG A 1 89 ? -6.761 -3.638 -9.465 1.00 92.88 89 ARG A C 1
ATOM 687 O O . ARG A 1 89 ? -7.774 -4.299 -9.261 1.00 92.88 89 ARG A O 1
ATOM 694 N N . GLN A 1 90 ? -6.742 -2.514 -10.176 1.00 92.50 90 GLN A N 1
ATOM 695 C CA . GLN A 1 90 ? -7.912 -2.020 -10.901 1.00 92.50 90 GLN A CA 1
ATOM 696 C C . GLN A 1 90 ? -8.347 -3.024 -11.978 1.00 92.50 90 GLN A C 1
ATOM 698 O O . GLN A 1 90 ? -9.536 -3.286 -12.116 1.00 92.50 90 GLN A O 1
ATOM 703 N N . ASP A 1 91 ? -7.389 -3.704 -12.614 1.00 90.69 91 ASP A N 1
ATOM 704 C CA . ASP A 1 91 ? -7.621 -4.834 -13.526 1.00 90.69 91 ASP A CA 1
ATOM 705 C C . ASP A 1 91 ? -7.988 -6.160 -12.813 1.00 90.69 91 ASP A C 1
ATOM 707 O O . ASP A 1 91 ? -7.978 -7.235 -13.423 1.00 90.69 91 ASP A O 1
ATOM 711 N N . GLY A 1 92 ? -8.276 -6.127 -11.507 1.00 92.25 92 GLY A N 1
ATOM 712 C CA . GLY A 1 92 ? -8.718 -7.284 -10.723 1.00 92.25 92 GLY A CA 1
ATOM 713 C C . GLY A 1 92 ? -7.630 -8.320 -10.417 1.00 92.25 92 GLY A C 1
ATOM 714 O O . GLY A 1 92 ? -7.939 -9.431 -9.984 1.00 92.25 92 GLY A O 1
ATOM 715 N N . GLN A 1 93 ? -6.350 -8.000 -10.627 1.00 93.56 93 GLN A N 1
ATOM 716 C CA . GLN A 1 93 ? -5.258 -8.944 -10.388 1.00 93.56 93 GLN A CA 1
ATOM 717 C C . GLN A 1 93 ? -4.959 -9.083 -8.891 1.00 93.56 93 GLN A C 1
ATOM 719 O O . GLN A 1 93 ? -4.495 -8.152 -8.232 1.00 93.56 93 GLN A O 1
ATOM 724 N N . THR A 1 94 ? -5.143 -10.293 -8.363 1.00 92.00 94 THR A N 1
ATOM 725 C CA . THR A 1 94 ? -4.797 -10.637 -6.973 1.00 92.00 94 THR A CA 1
ATOM 726 C C . THR A 1 94 ? -3.344 -11.100 -6.832 1.00 92.00 94 THR A C 1
ATOM 728 O O . THR A 1 94 ? -2.706 -10.845 -5.812 1.00 92.00 94 THR A O 1
ATOM 731 N N . ASN A 1 95 ? -2.775 -11.721 -7.873 1.00 94.81 95 ASN A N 1
ATOM 732 C CA . ASN A 1 95 ? -1.373 -12.142 -7.917 1.00 94.81 95 ASN A CA 1
ATOM 733 C C . ASN A 1 95 ? -0.524 -11.164 -8.744 1.00 94.81 95 ASN A C 1
ATOM 735 O O . ASN A 1 95 ? -0.299 -11.354 -9.943 1.00 94.81 95 ASN A O 1
ATOM 739 N N . ILE A 1 96 ? -0.004 -10.131 -8.079 1.00 95.31 96 ILE A N 1
ATOM 740 C CA . ILE A 1 96 ? 0.780 -9.075 -8.736 1.00 95.31 96 ILE A CA 1
ATOM 741 C C . ILE A 1 96 ? 2.065 -9.621 -9.370 1.00 95.31 96 ILE A C 1
ATOM 743 O O . ILE A 1 96 ? 2.440 -9.201 -10.461 1.00 95.31 96 ILE A O 1
ATOM 747 N N . ALA A 1 97 ? 2.726 -10.603 -8.754 1.00 95.12 97 ALA A N 1
ATOM 748 C CA . ALA A 1 97 ? 3.944 -11.180 -9.317 1.00 95.12 97 ALA A CA 1
ATOM 749 C C . ALA A 1 97 ? 3.688 -11.882 -10.663 1.00 95.12 97 ALA A C 1
ATOM 751 O O . ALA A 1 97 ? 4.502 -11.783 -11.584 1.00 95.12 97 ALA A O 1
ATOM 752 N N . ALA A 1 98 ? 2.555 -12.576 -10.802 1.00 95.00 98 ALA A N 1
ATOM 753 C CA . ALA A 1 98 ? 2.141 -13.165 -12.072 1.00 95.00 98 ALA A CA 1
ATOM 754 C C . ALA A 1 98 ? 1.797 -12.089 -13.114 1.00 95.00 98 ALA A C 1
ATOM 756 O O . ALA A 1 98 ? 2.258 -12.196 -14.253 1.00 95.00 98 ALA A O 1
ATOM 757 N N . ALA A 1 99 ? 1.073 -11.040 -12.713 1.00 93.88 99 ALA A N 1
ATOM 758 C CA . ALA A 1 99 ? 0.728 -9.914 -13.580 1.00 93.88 99 ALA A CA 1
ATOM 759 C C . ALA A 1 99 ? 1.979 -9.197 -14.118 1.00 93.88 99 ALA A C 1
ATOM 761 O O . ALA A 1 99 ? 2.108 -9.008 -15.328 1.00 93.88 99 ALA A O 1
ATOM 762 N N . VAL A 1 100 ? 2.967 -8.919 -13.258 1.00 94.06 100 VAL A N 1
ATOM 763 C CA . VAL A 1 100 ? 4.263 -8.338 -13.651 1.00 94.06 100 VAL A CA 1
ATOM 764 C C . VAL A 1 100 ? 4.980 -9.226 -14.671 1.00 94.06 100 VAL A C 1
ATOM 766 O O . VAL A 1 100 ? 5.415 -8.736 -15.711 1.00 94.06 100 VAL A O 1
ATOM 769 N N . ARG A 1 101 ? 5.061 -10.545 -14.437 1.00 94.12 101 ARG A N 1
ATOM 770 C CA . ARG A 1 101 ? 5.665 -11.479 -15.407 1.00 94.12 101 ARG A CA 1
ATOM 771 C C . ARG A 1 101 ? 4.894 -11.532 -16.725 1.00 94.12 101 ARG A C 1
ATOM 773 O O . ARG A 1 101 ? 5.490 -11.773 -17.770 1.00 94.12 101 ARG A O 1
ATOM 780 N N . HIS A 1 102 ? 3.573 -11.388 -16.702 1.00 91.94 102 HIS A N 1
ATOM 781 C CA . HIS A 1 102 ? 2.755 -11.375 -17.914 1.00 91.94 102 HIS A CA 1
ATOM 782 C C . HIS A 1 102 ? 2.958 -10.090 -18.727 1.00 91.94 102 HIS A C 1
ATOM 784 O O . HIS A 1 102 ? 3.123 -10.169 -19.946 1.00 91.94 102 HIS A O 1
ATOM 790 N N . ALA A 1 103 ? 2.978 -8.937 -18.056 1.00 90.31 103 ALA A N 1
ATOM 791 C CA . ALA A 1 103 ? 3.198 -7.632 -18.670 1.00 90.31 103 ALA A CA 1
ATOM 792 C C . ALA A 1 103 ? 4.633 -7.479 -19.196 1.00 90.31 103 ALA A C 1
ATOM 794 O O . ALA A 1 103 ? 4.831 -6.982 -20.296 1.00 90.31 103 ALA A O 1
ATOM 795 N N . GLY A 1 104 ? 5.636 -7.982 -18.470 1.00 88.94 104 GLY A N 1
ATOM 796 C CA . GLY A 1 104 ? 7.044 -7.896 -18.874 1.00 88.94 104 GLY A CA 1
ATOM 797 C C . GLY A 1 104 ? 7.409 -8.676 -20.144 1.00 88.94 104 GLY A C 1
ATOM 798 O O . GLY A 1 104 ? 8.508 -8.502 -20.657 1.00 88.94 104 GLY A O 1
ATOM 799 N N . ARG A 1 105 ? 6.513 -9.528 -20.664 1.00 89.19 105 ARG A N 1
ATOM 800 C CA . ARG A 1 105 ? 6.725 -10.271 -21.920 1.00 89.19 105 ARG A CA 1
ATOM 801 C C . ARG A 1 105 ? 6.391 -9.464 -23.176 1.00 89.19 105 ARG A C 1
ATOM 803 O O . ARG A 1 105 ? 6.747 -9.900 -24.263 1.00 89.19 105 ARG A O 1
ATOM 810 N N . ASP A 1 106 ? 5.680 -8.347 -23.040 1.00 89.12 106 ASP A N 1
ATOM 811 C CA . ASP A 1 106 ? 5.222 -7.525 -24.160 1.00 89.12 106 ASP A CA 1
ATOM 812 C C . ASP A 1 106 ? 4.955 -6.096 -23.670 1.00 89.12 106 ASP A C 1
ATOM 814 O O . ASP A 1 106 ? 4.027 -5.851 -22.895 1.00 89.12 106 ASP A O 1
ATOM 818 N N . HIS A 1 107 ? 5.765 -5.146 -24.141 1.00 83.81 107 HIS A N 1
ATOM 819 C CA . HIS A 1 107 ? 5.724 -3.753 -23.695 1.00 83.81 107 HIS A CA 1
ATOM 820 C C . HIS A 1 107 ? 4.427 -3.020 -24.070 1.00 83.81 107 HIS A C 1
ATOM 822 O O . HIS A 1 107 ? 4.131 -1.979 -23.485 1.00 83.81 107 HIS A O 1
ATOM 828 N N . HIS A 1 108 ? 3.614 -3.546 -24.990 1.00 86.50 108 HIS A N 1
ATOM 829 C CA . HIS A 1 108 ? 2.305 -2.966 -25.285 1.00 86.50 108 HIS A CA 1
ATOM 830 C C . HIS A 1 108 ? 1.265 -3.281 -24.206 1.00 86.50 108 HIS A C 1
ATOM 832 O O . HIS A 1 108 ? 0.319 -2.516 -24.023 1.00 86.50 108 HIS A O 1
ATOM 838 N N . ARG A 1 109 ? 1.419 -4.378 -23.457 1.00 86.25 109 ARG A N 1
ATOM 839 C CA . ARG A 1 109 ? 0.473 -4.778 -22.401 1.00 86.25 109 ARG A CA 1
ATOM 840 C C . ARG A 1 109 ? 0.361 -3.771 -21.255 1.00 86.25 1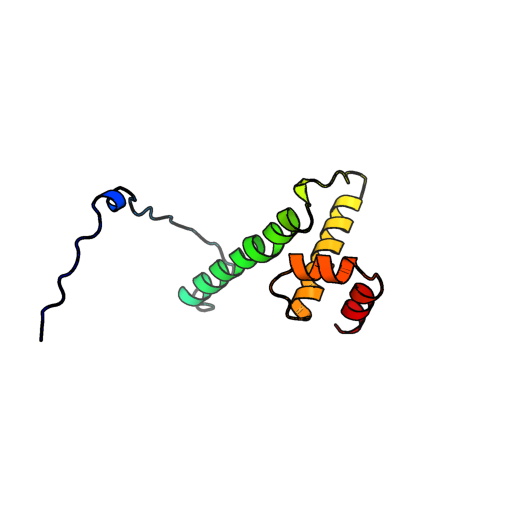09 ARG A C 1
ATOM 842 O O . ARG A 1 109 ? -0.773 -3.420 -20.938 1.00 86.25 109 ARG A O 1
ATOM 849 N N . PRO A 1 110 ? 1.457 -3.268 -20.652 1.00 82.00 110 PRO A N 1
ATOM 850 C CA . PRO A 1 110 ? 1.344 -2.250 -19.610 1.00 82.00 110 PRO A CA 1
ATOM 851 C C . PRO A 1 110 ? 0.722 -0.946 -20.132 1.00 82.00 110 PRO A C 1
ATOM 853 O O . PRO A 1 110 ? -0.071 -0.336 -19.424 1.00 82.00 110 PRO A O 1
ATOM 856 N N . LEU A 1 111 ? 0.995 -0.553 -21.384 1.00 84.81 111 LEU A N 1
ATOM 857 C CA . LEU A 1 111 ? 0.363 0.626 -21.995 1.00 84.81 111 LEU A CA 1
ATOM 858 C C . LEU A 1 111 ? -1.147 0.432 -22.172 1.00 84.81 111 LEU A C 1
ATOM 860 O O . LEU A 1 111 ? -1.933 1.314 -21.850 1.00 84.81 111 LEU A O 1
ATOM 864 N N . ARG A 1 112 ? -1.569 -0.750 -22.635 1.00 86.25 112 ARG A N 1
ATOM 865 C CA . ARG A 1 112 ? -2.994 -1.079 -22.776 1.00 86.25 112 ARG A CA 1
ATOM 866 C C . ARG A 1 112 ? -3.719 -1.129 -21.435 1.00 86.25 112 ARG A C 1
ATOM 868 O O . ARG A 1 112 ? -4.889 -0.773 -21.408 1.00 86.25 112 ARG A O 1
ATOM 875 N N . ALA A 1 113 ? -3.056 -1.578 -20.371 1.00 83.31 113 ALA A N 1
ATOM 876 C CA . ALA A 1 113 ? -3.622 -1.567 -19.024 1.00 83.31 113 ALA A CA 1
ATOM 877 C C . ALA A 1 113 ? -3.853 -0.124 -18.537 1.00 83.31 113 ALA A C 1
ATOM 879 O O . ALA A 1 113 ? -4.939 0.198 -18.073 1.00 83.31 113 ALA A O 1
ATOM 880 N N . LEU A 1 114 ? -2.888 0.776 -18.766 1.00 83.81 114 LEU A N 1
ATOM 881 C CA . LEU A 1 114 ? -3.016 2.203 -18.436 1.00 83.81 114 LEU A CA 1
ATOM 882 C C . LEU A 1 114 ? -4.125 2.923 -19.215 1.00 83.81 114 LEU A C 1
ATOM 884 O O . LEU A 1 114 ? -4.737 3.841 -18.692 1.00 83.81 114 LEU A O 1
ATOM 888 N N . CYS A 1 115 ? -4.382 2.543 -20.467 1.00 82.81 115 CYS A N 1
ATOM 889 C CA . CYS A 1 115 ? -5.434 3.174 -21.272 1.00 82.81 115 CYS A CA 1
ATOM 890 C C . CYS A 1 115 ? -6.851 2.648 -20.981 1.00 82.81 115 CYS A C 1
ATOM 892 O O . CYS A 1 115 ? -7.797 3.110 -21.615 1.00 82.81 115 CYS A O 1
ATOM 894 N N . ARG A 1 116 ? -7.004 1.641 -20.110 1.00 72.94 116 ARG A N 1
ATOM 895 C CA . ARG A 1 116 ? -8.314 1.078 -19.729 1.00 72.94 116 ARG A CA 1
ATOM 896 C C . ARG A 1 116 ? -8.835 1.595 -18.392 1.00 72.94 116 ARG A C 1
ATOM 898 O O . ARG A 1 116 ? -10.036 1.484 -18.162 1.00 72.94 116 ARG A O 1
ATOM 905 N N . THR A 1 117 ? -7.941 2.089 -17.539 1.00 59.69 117 THR A N 1
ATOM 906 C CA . THR A 1 117 ? -8.259 2.767 -16.274 1.00 59.69 117 THR A CA 1
ATOM 907 C C . THR A 1 117 ? -8.718 4.190 -16.524 1.00 59.69 117 THR A C 1
ATOM 909 O O . THR A 1 117 ? -9.674 4.613 -15.844 1.00 59.69 117 THR A O 1
#

pLDDT: mean 85.44, std 14.64, range [39.62, 96.38]

Secondary structure (DSSP, 8-state):
------PPPPGGGTT------------SS-TTTS-HHHHHHHHHHHHHIIIIIIHHHHHTS-GGG----STTHHHHHHHHHHHHHHHHHHTT-S-HHHHHHHHTT-THHHHHHHTT-

Foldseek 3Di:
DDDDDPDDDPPVPVPPPDDDDDDDDDDPDDPPRDDPVRVVVVVVVVCCCCVQPVCCCCPQVVLVVDPPDDDCVNVVVSVVSVVLSVLCVVVVDPPSNVVCVVCVVDVVVSVVSVVVD

Sequence (117 aa):
MPARTSSPIPAALEHLGSQTVGVYLITSLGVFDATCAELATWIRGHWGIENLLHHVRDRTFREDNSKVRTGTLPRAMASLRNLAISVFRQDGQTNIAAAVRHAGRDHHRPLRALCRT
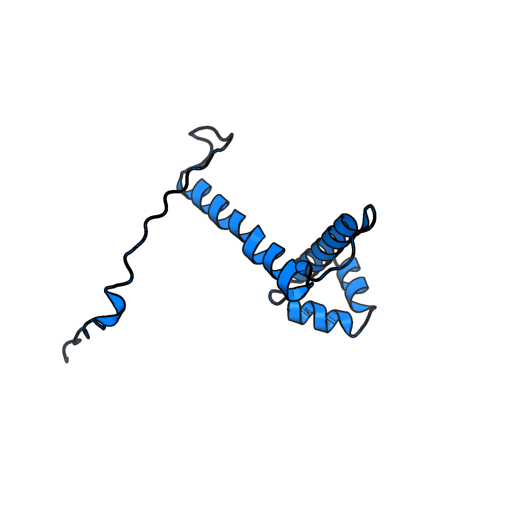
=== Feature glossary ===
Legend for the data blocks above and below:

— What the protein is —

The amino-acid sequence is the protein's primary structure: the linear order of residues from the N-terminus to the C-terminus, written in one-letter code. Everything else here — the 3D coordinates, the secondary structure, the domain annotations — is ultimately a consequence of this string.

Functional annotations link the protein to curated databases. InterPro entries identify conserved domains and families by matching the sequence against member-database signatures (Pfam, PROSITE, CDD, …). Gene Ontology (GO) terms describe molecular function, biological process, and cellular component in a controlled vocabulary. CATH places the structure in a hierarchical fold classification (Class/Architecture/Topology/Homologous-superfamily). The organism is the source species.

— Where its atoms are —

Atomic coordinates in PDBx/mmCIF format — the same representation the Protein Data Bank distributes. Each line of the _atom_site loop places one backbone atom in Cartesian space (units: ångströms, origin: arbitrary).

The six renders are orthographic views along the three Cartesian axes in both directions. Representation (cartoon, sticks, or surface) and color scheme (sequence-rainbow or by-chain) vary across proteins so the training set covers all the common visualization conventions.

— Local backbone conformation —

Eight-state secondary structure (DSSP): H is the canonical α-helix, G the tighter 3₁₀-helix, I the wider π-helix; E/B are β-structure, T and S are turns and bends, and '-' is everything else. DSSP derives these from the pattern of main-chain N–H···O=C hydrogen bonds, not from the sequence.

Three-state secondary structure (P-SEA) collapses the eight DSSP classes into helix (a), strand (b), and coil (c). P-SEA assigns these from Cα geometry alone — distances and angles — without requiring backbone oxygens, so it works on any Cα trace.

φ (phi) and ψ (psi) are the two rotatable backbone dihedrals per residue: φ is the C(i-1)–N–Cα–C torsion, ψ is the N–Cα–C–N(i+1) torsion, both in degrees on (−180°, 180°]. α-helical residues cluster near (−60°, −45°); β-strand residues near (−120°, +130°). A Ramachandran plot is simply a scatter of (φ, ψ) for every residue.

— Global shape and packing —

The geometric summary reports three shape descriptors. Rg (radius of gyration) measures how spread out the Cα atoms are about their centre of mass; compact globular proteins have small Rg, elongated or unfolded ones large. Cα contacts (<8 Å, |i−j|>4) count long-range residue pairs in spatial proximity — high for tightly packed folds, near zero for rods or random coil. The bounding-box extents give the protein's footprint along x, y, z in Å.

SASA measures how much of the protein is reachable by solvent. It is computed by rolling a water-sized probe over the atomic surface and summing the exposed area (Å²). Per-residue SASA distinguishes core (buried, low SASA) from surface (exposed, high SASA) residues; total SASA is a whole-molecule size measure.

Plot images: a contact map (which residues are close in 3D, as an N×N binary image), a Ramachandran scatter (backbone torsion angles, revealing secondary-structure composition at a glance), and — for AlphaFold structures — a PAE heatmap (pairwise prediction confidence).

— Structural neighborhood —

A 3Di character summarizes, for each residue, the relative orientation of the Cα frame of its nearest spatial neighbor. Because it encodes fold topology rather than chemistry, 3Di alignments detect remote structural similarity that sequence alignment misses.

The Foldseek neighbor list gives the closest experimentally determined structures in the PDB, ranked by structural alignment. TM-score near 1 means near-identical fold; near 0.3 means only rough topology match. This is how one finds what a novel AlphaFold prediction most resembles in the solved-structure universe.

— Confidence and disorder —

For AlphaFold models, the B-factor field carries pLDDT — the model's own estimate of local accuracy on a 0–100 scale. Regions with pLDDT<50 should be treated as essentially unmodeled; they often correspond to intrinsically disordered segments.

Crystallographic B-factors measure how much each atom's electron density is smeared out, in Å². They rise in mobile loops and surface residues and fall in the buried interior. In AlphaFold models this column is repurposed to hold pLDDT instead.

Predicted Aligned Error (PAE) is an AlphaFold confidence matrix: entry (i, j) is the expected error in the position of residue j, in ångströms, when the prediction is superimposed on the true structure at residue i. Low PAE within a block of residues means that block is internally rigid and well-predicted; high PAE between two blocks means their relative placement is uncertain even if each block individually is confident.